Protein AF-J9AW23-F1 (afdb_monomer)

Radius of gyration: 24.31 Å; Cα contacts (8 Å, |Δi|>4): 38; chains: 1; bounding box: 34×24×77 Å

Nearest PDB structures (foldseek):
  7d4i-assembly1_SC  TM=6.224E-01  e=5.661E-03  Saccharomyces cerevisiae S288C
  7aju-assembly1_DA  TM=6.190E-01  e=3.763E-03  Saccharomyces cerevisiae S288C
  8rxh-assembly1_SA  TM=6.381E-01  e=2.209E-02  Leishmania major strain Friedlin
  6rm3-assembly1_SB0  TM=6.654E-01  e=1.702E-01  Vairimorpha necatrix

InterPro domains:
  IPR001593 Small ribosomal subunit protein eS1 [PF01015] (14-50)

Foldseek 3Di:
DDPPDDDPVDPPDDPPPPDPPQVQWDWDFQADPPVDPDGGPDIDIDGHDDDD

Solvent-accessible surface area (backbone atoms only — not comparable to full-atom values): 3754 Å² total; per-residue (Å²): 142,82,84,83,73,81,76,88,68,69,83,74,65,78,77,69,77,91,63,65,80,64,82,51,41,42,82,41,80,44,72,50,62,90,91,43,96,69,34,80,76,50,72,45,81,42,74,57,89,72,83,132

Structure (mmCIF, N/CA/C/O backbone):
data_AF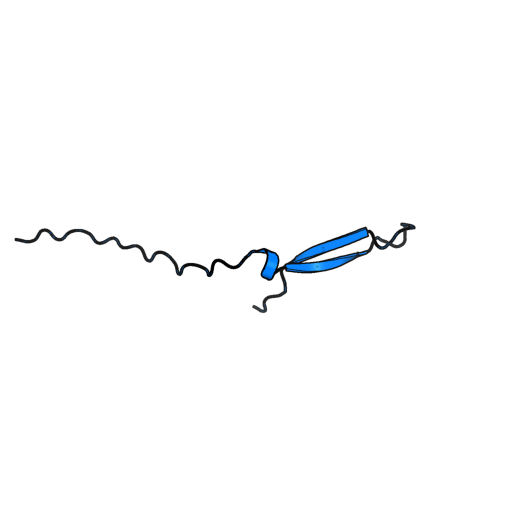-J9AW23-F1
#
_entry.id   AF-J9AW23-F1
#
loop_
_atom_site.group_PDB
_atom_site.id
_atom_site.type_symbol
_atom_site.label_atom_id
_atom_site.label_alt_id
_atom_site.label_comp_id
_atom_site.label_asym_id
_atom_site.label_entity_id
_atom_site.label_seq_id
_atom_site.pdbx_PDB_ins_code
_atom_site.Cartn_x
_atom_site.Cartn_y
_atom_site.Cartn_z
_atom_site.occupancy
_atom_site.B_iso_or_equiv
_atom_site.auth_seq_id
_atom_site.auth_comp_id
_atom_site.auth_asym_id
_atom_site.auth_atom_id
_atom_site.pdbx_PDB_model_num
ATOM 1 N N . MET A 1 1 ? 23.496 16.627 -59.451 1.00 53.38 1 MET A N 1
ATOM 2 C CA . MET A 1 1 ? 22.592 15.700 -58.739 1.00 53.38 1 MET A CA 1
ATOM 3 C C . MET A 1 1 ? 22.968 15.731 -57.265 1.00 53.38 1 MET A C 1
ATOM 5 O O . MET A 1 1 ? 24.035 15.251 -56.925 1.00 53.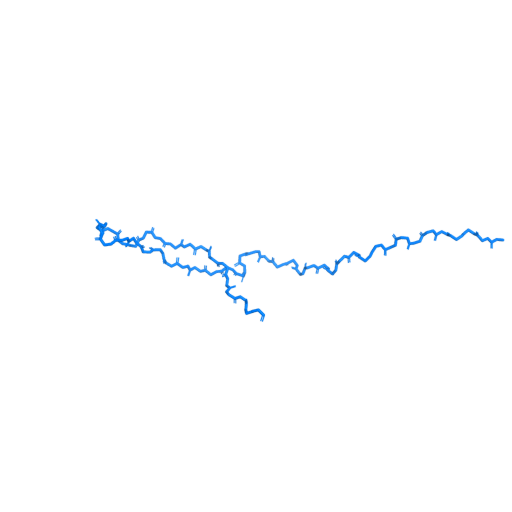38 1 MET A O 1
ATOM 9 N N . ALA A 1 2 ? 22.165 16.373 -56.417 1.00 43.81 2 ALA A N 1
ATOM 10 C CA . ALA A 1 2 ? 22.352 16.349 -54.965 1.00 43.81 2 ALA A CA 1
ATOM 11 C C . ALA A 1 2 ? 21.026 16.710 -54.282 1.00 43.81 2 ALA A C 1
ATOM 13 O O . ALA A 1 2 ? 20.837 17.807 -53.768 1.00 43.81 2 ALA A O 1
ATOM 14 N N . VAL A 1 3 ? 20.073 15.778 -54.317 1.00 47.41 3 VAL A N 1
ATOM 15 C CA . VAL A 1 3 ? 18.906 15.821 -53.431 1.00 47.41 3 VAL A CA 1
ATOM 16 C C . VAL A 1 3 ? 19.338 15.164 -52.121 1.00 47.41 3 VAL A C 1
ATOM 18 O O . VAL A 1 3 ? 19.178 13.959 -51.930 1.00 47.41 3 VAL A O 1
ATOM 21 N N . GLY A 1 4 ? 19.945 15.946 -51.230 1.00 49.38 4 GLY A N 1
ATOM 22 C CA . GLY A 1 4 ? 20.262 15.524 -49.866 1.00 49.38 4 GLY A CA 1
ATOM 23 C C . GLY A 1 4 ? 18.991 15.452 -49.021 1.00 49.38 4 GLY A C 1
ATOM 24 O O . GLY A 1 4 ? 18.703 16.355 -48.244 1.00 49.38 4 GLY A O 1
ATOM 25 N N . LYS A 1 5 ? 18.193 14.397 -49.220 1.00 60.19 5 LYS A N 1
ATOM 26 C CA . LYS A 1 5 ? 16.996 14.076 -48.429 1.00 60.19 5 LYS A CA 1
ATOM 27 C C . LYS A 1 5 ? 17.349 13.997 -46.936 1.00 60.19 5 LYS A C 1
ATOM 29 O O . LYS A 1 5 ? 18.149 13.159 -46.527 1.00 60.19 5 LYS A O 1
ATOM 34 N N . ASN A 1 6 ? 16.685 14.823 -46.125 1.00 60.03 6 ASN A N 1
ATOM 35 C CA . ASN A 1 6 ? 16.685 14.752 -44.664 1.00 60.03 6 ASN A CA 1
ATOM 36 C C . ASN A 1 6 ? 16.491 13.314 -44.158 1.00 60.03 6 ASN A C 1
ATOM 38 O O . ASN A 1 6 ? 15.462 12.691 -44.420 1.00 60.03 6 ASN A O 1
ATOM 42 N N . LYS A 1 7 ? 17.387 12.859 -43.281 1.00 52.31 7 LYS A N 1
ATOM 43 C CA . LYS A 1 7 ? 17.045 11.875 -42.249 1.00 52.31 7 LYS A CA 1
ATOM 44 C C . LYS A 1 7 ? 17.221 12.539 -40.886 1.00 52.31 7 LYS A C 1
ATOM 46 O O . LYS A 1 7 ? 18.145 12.239 -40.138 1.00 52.31 7 LYS A O 1
ATOM 51 N N . LYS A 1 8 ? 16.280 13.430 -40.536 1.00 58.31 8 LYS A N 1
ATOM 52 C CA . LYS A 1 8 ? 15.903 13.644 -39.128 1.00 58.31 8 LYS A CA 1
ATOM 53 C C . LYS A 1 8 ? 15.353 12.313 -38.614 1.00 58.31 8 LYS A C 1
ATOM 55 O O . LYS A 1 8 ? 14.148 12.109 -38.530 1.00 58.31 8 LYS A O 1
ATOM 60 N N . MET A 1 9 ? 16.241 11.365 -38.349 1.00 56.44 9 MET A N 1
ATOM 61 C CA . MET A 1 9 ? 15.900 10.112 -37.708 1.00 56.44 9 MET A CA 1
ATOM 62 C C . MET A 1 9 ? 16.212 10.331 -36.242 1.00 56.44 9 MET A C 1
ATOM 64 O O . MET A 1 9 ? 17.326 10.101 -35.777 1.00 56.44 9 MET A O 1
ATOM 68 N N . GLY A 1 10 ? 15.228 10.913 -35.552 1.00 58.44 10 GLY A N 1
ATOM 69 C CA . GLY A 1 10 ? 15.266 11.072 -34.111 1.00 58.44 10 GLY A CA 1
ATOM 70 C C . GLY A 1 10 ? 15.721 9.763 -33.485 1.00 58.44 10 GLY A C 1
ATOM 71 O O . GLY A 1 10 ? 15.274 8.687 -33.895 1.00 58.44 10 GLY A O 1
ATOM 72 N N . LYS A 1 11 ? 16.628 9.855 -32.509 1.00 58.12 11 LYS A N 1
ATOM 73 C CA . LYS A 1 11 ? 16.894 8.758 -31.582 1.00 58.12 11 LYS A CA 1
ATOM 74 C C . LYS A 1 11 ? 15.567 8.450 -30.895 1.00 58.12 11 LYS A C 1
ATOM 76 O O . LYS A 1 11 ? 15.232 9.042 -29.875 1.00 58.12 11 LYS A O 1
ATOM 81 N N . LYS A 1 12 ? 14.770 7.582 -31.522 1.00 55.78 12 LYS A N 1
ATOM 82 C CA . LYS A 1 12 ? 13.547 7.017 -30.974 1.00 55.78 12 LYS A CA 1
ATOM 83 C C . LYS A 1 12 ? 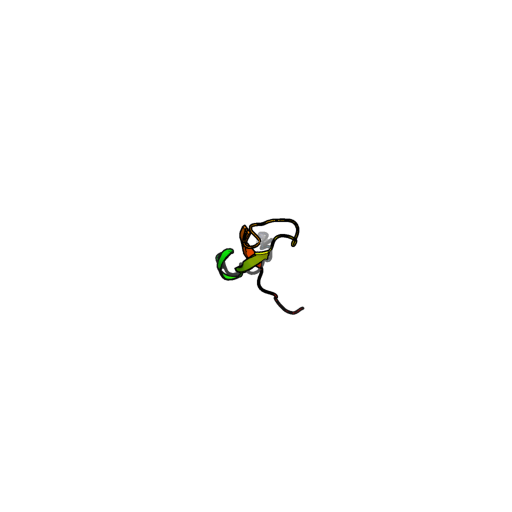14.031 6.251 -29.760 1.00 55.78 12 LYS A C 1
ATOM 85 O O . LYS A 1 12 ? 14.691 5.223 -29.908 1.00 55.78 12 LYS A O 1
ATOM 90 N N . GLY A 1 13 ? 13.850 6.894 -28.606 1.00 58.06 13 GLY A N 1
ATOM 91 C CA . GLY A 1 13 ? 14.414 6.494 -27.331 1.00 58.06 13 GLY A CA 1
ATOM 92 C C . GLY A 1 13 ? 14.278 4.997 -27.149 1.00 58.06 13 GLY A C 1
ATOM 93 O O . GLY A 1 13 ? 13.250 4.429 -27.530 1.00 58.06 13 GLY A O 1
ATOM 94 N N . ALA A 1 14 ? 15.349 4.390 -26.632 1.00 60.19 14 ALA A N 1
ATOM 95 C CA . ALA A 1 14 ? 15.420 2.986 -26.267 1.00 60.19 14 ALA A CA 1
ATOM 96 C C . ALA A 1 14 ? 14.037 2.527 -25.817 1.00 60.19 14 ALA A C 1
ATOM 98 O O . ALA A 1 14 ? 13.503 3.052 -24.837 1.00 60.19 14 ALA A O 1
ATOM 99 N N . LYS A 1 15 ? 13.422 1.648 -26.617 1.00 59.78 15 LYS A N 1
ATOM 100 C CA . LYS A 1 15 ? 12.091 1.105 -26.363 1.00 59.78 15 LYS A CA 1
ATOM 101 C C . LYS A 1 15 ? 12.167 0.541 -24.947 1.00 59.78 15 LYS A C 1
ATOM 103 O O . LYS A 1 15 ? 12.793 -0.500 -24.745 1.00 59.78 15 LYS A O 1
ATOM 108 N N . LYS A 1 16 ? 11.652 1.279 -23.951 1.00 64.44 16 LYS A N 1
ATOM 109 C CA . LYS A 1 16 ? 11.598 0.796 -22.570 1.00 64.44 16 LYS A CA 1
ATOM 110 C C . LYS A 1 16 ? 10.925 -0.561 -22.685 1.00 64.44 16 LYS A C 1
ATOM 112 O O . LYS A 1 16 ? 9.870 -0.635 -23.320 1.00 64.44 16 LYS A O 1
ATOM 117 N N . LYS A 1 17 ? 11.582 -1.625 -22.202 1.00 67.62 17 LYS A N 1
ATOM 118 C CA . LYS A 1 17 ? 11.002 -2.973 -22.227 1.00 67.62 17 LYS A CA 1
ATOM 119 C C . LYS A 1 17 ? 9.554 -2.821 -21.765 1.00 67.62 17 LYS A C 1
ATOM 121 O O . LYS A 1 17 ? 9.332 -2.217 -20.713 1.00 67.62 17 LYS A O 1
ATOM 126 N N . VAL A 1 18 ? 8.605 -3.254 -22.596 1.00 71.62 18 VAL A N 1
ATOM 127 C CA . VAL A 1 18 ? 7.183 -3.249 -22.244 1.00 71.62 18 VAL A CA 1
ATOM 128 C C . VAL A 1 18 ? 7.052 -4.316 -21.171 1.00 71.62 18 VAL A C 1
ATOM 130 O O . VAL A 1 18 ? 6.920 -5.498 -21.456 1.00 71.62 18 VAL A O 1
ATOM 133 N N . VAL A 1 19 ? 7.289 -3.892 -19.939 1.00 78.62 19 VAL A N 1
ATOM 134 C CA . VAL A 1 19 ? 7.178 -4.709 -18.746 1.00 78.62 19 VAL A CA 1
ATOM 135 C C . VAL A 1 19 ? 5.857 -4.320 -18.123 1.00 78.62 19 VAL A C 1
ATOM 137 O O . VAL A 1 19 ? 5.583 -3.128 -17.962 1.00 78.62 19 VAL A O 1
ATOM 140 N N . ASP A 1 20 ? 5.048 -5.322 -17.804 1.00 84.25 20 ASP A N 1
ATOM 141 C CA . ASP A 1 20 ? 3.768 -5.096 -17.159 1.00 84.25 20 ASP A CA 1
ATOM 142 C C . ASP A 1 20 ? 3.978 -4.342 -15.825 1.00 84.25 20 ASP A C 1
ATOM 144 O O . ASP A 1 20 ? 4.857 -4.714 -15.036 1.00 84.25 20 ASP A O 1
ATOM 148 N N . PRO A 1 21 ? 3.233 -3.254 -15.571 1.00 82.94 21 PRO A N 1
ATOM 149 C CA . PRO A 1 21 ? 3.448 -2.399 -14.409 1.00 82.94 21 PRO A CA 1
ATOM 150 C C . PRO A 1 21 ? 3.219 -3.100 -13.061 1.00 82.94 21 PRO A C 1
ATOM 152 O O . PRO A 1 21 ? 3.725 -2.604 -12.053 1.00 82.94 21 PRO A O 1
ATOM 155 N N . PHE A 1 22 ? 2.514 -4.235 -13.011 1.00 85.62 22 PHE A N 1
ATOM 156 C CA . PHE A 1 22 ? 2.311 -5.014 -11.787 1.00 85.62 22 PHE A CA 1
ATOM 157 C C . PHE A 1 22 ? 3.486 -5.925 -11.451 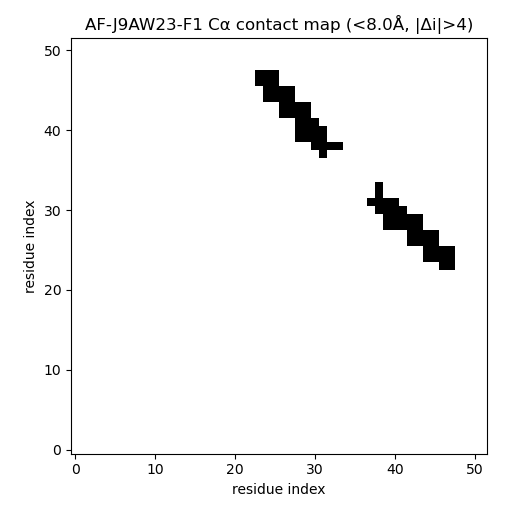1.00 85.62 22 PHE A C 1
ATOM 159 O O . PHE A 1 22 ? 3.707 -6.210 -10.281 1.00 85.62 22 PHE A O 1
ATOM 166 N N . THR A 1 23 ? 4.317 -6.301 -12.423 1.00 86.69 23 THR A N 1
ATOM 167 C CA . THR A 1 23 ? 5.513 -7.134 -12.168 1.00 86.69 23 THR A CA 1
ATOM 168 C C . THR A 1 23 ? 6.542 -6.482 -11.241 1.00 86.69 23 THR A C 1
ATOM 170 O O . THR A 1 23 ? 7.408 -7.157 -10.692 1.00 86.69 23 THR A O 1
ATOM 173 N N . ARG A 1 24 ? 6.476 -5.156 -11.079 1.00 87.31 24 ARG A N 1
ATOM 174 C CA . ARG A 1 24 ? 7.346 -4.377 -10.184 1.00 87.31 24 ARG A CA 1
ATOM 175 C C . ARG A 1 24 ? 6.667 -4.020 -8.865 1.00 87.31 24 ARG A C 1
ATOM 177 O O . ARG A 1 24 ? 7.257 -3.280 -8.080 1.00 87.31 24 ARG A O 1
ATOM 184 N N . LYS A 1 25 ? 5.424 -4.451 -8.666 1.00 91.88 25 LYS A N 1
ATOM 185 C CA . LYS A 1 25 ? 4.636 -4.157 -7.475 1.00 91.88 25 LYS A CA 1
ATOM 186 C C . LYS A 1 25 ? 4.678 -5.338 -6.517 1.00 91.88 25 LYS A C 1
ATOM 188 O O . LYS A 1 25 ? 4.715 -6.488 -6.938 1.00 91.88 25 LYS A O 1
ATOM 193 N N . GLU A 1 26 ? 4.648 -5.028 -5.235 1.00 91.38 26 GLU A N 1
ATOM 194 C CA . GLU A 1 26 ? 4.595 -5.979 -4.132 1.00 91.38 26 GLU A CA 1
ATOM 195 C C . GLU A 1 26 ? 3.426 -5.620 -3.216 1.00 91.38 26 GLU A C 1
ATOM 197 O O . GLU A 1 26 ? 2.972 -4.472 -3.186 1.00 91.38 26 GLU A O 1
ATOM 202 N N . TRP A 1 27 ? 2.918 -6.612 -2.486 1.00 93.38 27 TRP A N 1
ATOM 203 C CA . TRP A 1 27 ? 1.810 -6.428 -1.557 1.00 93.38 27 TRP A CA 1
ATOM 204 C C . TRP A 1 27 ? 2.319 -6.073 -0.162 1.00 93.38 27 TRP A C 1
ATOM 206 O O . TRP A 1 27 ? 3.112 -6.813 0.415 1.00 93.38 27 TRP A O 1
ATOM 216 N N . TYR A 1 28 ? 1.797 -4.987 0.397 1.00 93.00 28 TYR A N 1
ATOM 217 C CA . TYR A 1 28 ? 2.034 -4.558 1.772 1.00 93.00 28 TYR A CA 1
ATOM 218 C C . TYR A 1 28 ? 0.747 -4.644 2.582 1.00 93.00 28 TYR A C 1
ATOM 220 O O . TYR A 1 28 ? -0.307 -4.235 2.105 1.00 93.00 28 TYR A O 1
ATOM 228 N N . ASP A 1 29 ? 0.831 -5.147 3.812 1.00 93.06 29 ASP A N 1
ATOM 229 C CA . ASP A 1 29 ? -0.280 -5.114 4.761 1.00 93.06 29 ASP A CA 1
ATOM 230 C C . ASP A 1 29 ? -0.427 -3.720 5.374 1.00 93.06 29 ASP A C 1
ATOM 232 O O . ASP A 1 29 ? 0.520 -3.173 5.941 1.00 93.06 29 ASP A O 1
ATOM 236 N N . ILE A 1 30 ? -1.635 -3.164 5.308 1.00 93.44 30 ILE A N 1
ATOM 237 C CA . ILE A 1 30 ? -1.985 -1.932 6.010 1.00 93.44 30 ILE A CA 1
ATOM 238 C C . ILE A 1 30 ? -2.530 -2.291 7.387 1.00 93.44 30 ILE A C 1
ATOM 240 O O . ILE A 1 30 ? -3.530 -3.009 7.508 1.00 93.44 30 ILE A O 1
ATOM 244 N N . LYS A 1 31 ? -1.888 -1.733 8.419 1.00 94.38 31 LYS A N 1
ATOM 245 C CA . LYS A 1 31 ? -2.349 -1.816 9.803 1.00 94.38 31 LYS A CA 1
ATOM 246 C C . LYS A 1 31 ? -2.973 -0.507 10.276 1.00 94.38 31 LYS A C 1
ATOM 248 O O . LYS A 1 31 ? -2.386 0.560 10.107 1.00 94.38 31 LYS A O 1
ATOM 253 N N . ALA A 1 32 ? -4.150 -0.609 10.886 1.00 92.69 32 ALA A N 1
ATOM 254 C CA . ALA A 1 32 ? -4.823 0.500 11.548 1.00 92.69 32 ALA A CA 1
ATOM 255 C C . ALA A 1 32 ? -4.149 0.844 12.893 1.00 92.69 32 ALA A C 1
ATOM 257 O O . ALA A 1 32 ? -3.583 -0.045 13.536 1.00 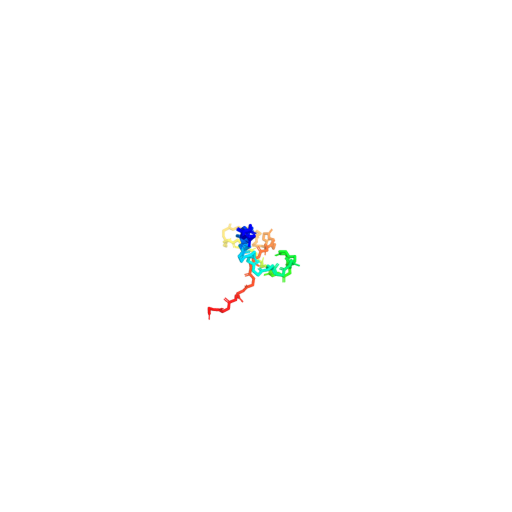92.69 32 ALA A O 1
ATOM 258 N N . PRO A 1 33 ? -4.265 2.099 13.366 1.00 94.94 33 PRO A N 1
ATOM 259 C CA . PRO A 1 33 ? -3.928 2.474 14.739 1.00 94.94 33 PRO A CA 1
ATOM 260 C C . PRO A 1 33 ? -4.678 1.644 15.793 1.00 94.94 33 PRO A C 1
ATOM 262 O O . PRO A 1 33 ? -5.787 1.168 15.553 1.00 94.94 33 PRO A O 1
ATOM 265 N N . SER A 1 34 ? -4.116 1.547 17.002 1.00 92.06 34 SER A N 1
ATOM 266 C CA . SER A 1 34 ? -4.663 0.741 18.111 1.00 92.06 34 SER A CA 1
ATOM 267 C C . SER A 1 34 ? -6.025 1.201 18.642 1.00 92.06 34 SER A C 1
ATOM 269 O O . SER A 1 34 ? -6.644 0.486 19.422 1.00 92.06 34 SER A O 1
ATOM 271 N N . MET A 1 35 ? -6.511 2.367 18.211 1.00 94.56 35 MET A N 1
ATOM 272 C CA . MET A 1 35 ? -7.851 2.867 18.533 1.00 94.56 35 MET A CA 1
ATOM 273 C C . MET A 1 35 ? -8.967 2.079 17.831 1.00 94.56 35 MET A C 1
ATOM 275 O O . MET A 1 35 ? -10.124 2.167 18.233 1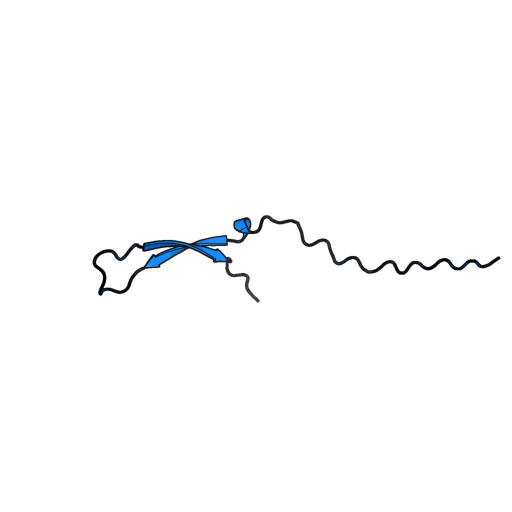.00 94.56 35 MET A O 1
ATOM 279 N N . PHE A 1 36 ? -8.640 1.324 16.778 1.00 91.94 36 PHE A N 1
ATOM 280 C CA . PHE A 1 36 ? -9.608 0.539 16.019 1.00 91.94 36 PHE A CA 1
ATOM 281 C C . PHE A 1 36 ? -9.601 -0.925 16.458 1.00 91.94 36 PHE A C 1
ATOM 283 O O . PHE A 1 36 ? -8.547 -1.533 16.641 1.00 91.94 36 PHE A O 1
ATOM 290 N N . ASN A 1 37 ? -10.798 -1.508 16.560 1.00 90.12 37 ASN A N 1
ATOM 291 C CA . ASN A 1 37 ? -10.976 -2.906 16.956 1.00 90.12 37 ASN A CA 1
ATOM 292 C C . ASN A 1 37 ? -10.459 -3.886 15.880 1.00 90.12 37 ASN A C 1
ATOM 294 O O . ASN A 1 37 ? -9.956 -4.962 16.189 1.00 90.12 37 ASN A O 1
ATOM 298 N N . VAL A 1 38 ? -10.532 -3.494 14.601 1.00 91.69 38 VAL A N 1
ATOM 299 C CA . VAL A 1 38 ? -9.950 -4.236 13.473 1.00 91.69 38 VAL A CA 1
ATOM 300 C C . VAL A 1 38 ? -8.695 -3.514 12.996 1.00 91.69 38 VAL A C 1
ATOM 302 O O . VAL A 1 38 ? -8.770 -2.406 12.472 1.00 91.69 38 VAL A O 1
ATOM 305 N N . GLN A 1 39 ? -7.538 -4.159 13.155 1.00 92.62 39 GLN A N 1
ATOM 306 C CA . GLN A 1 39 ? -6.252 -3.590 12.739 1.00 92.62 39 GLN A CA 1
ATOM 307 C C . GLN A 1 39 ? -5.833 -4.003 11.331 1.00 92.62 39 GLN A C 1
ATOM 309 O O . GLN A 1 39 ? -5.089 -3.276 10.688 1.00 92.62 39 GLN A O 1
ATOM 314 N N . HIS A 1 40 ? -6.297 -5.145 10.830 1.00 90.69 40 HIS A N 1
ATOM 315 C CA . HIS A 1 40 ? -5.970 -5.607 9.483 1.00 90.69 40 HIS A CA 1
ATOM 316 C C . HIS A 1 40 ? -6.987 -5.047 8.487 1.00 90.69 40 HIS A C 1
ATOM 318 O O . HIS A 1 40 ? -8.084 -5.580 8.359 1.00 90.69 40 HIS A O 1
ATOM 324 N N . ILE A 1 41 ? -6.630 -3.957 7.803 1.00 90.00 41 ILE A N 1
ATOM 325 C CA . ILE A 1 41 ? -7.542 -3.257 6.880 1.00 90.00 41 ILE A CA 1
ATOM 326 C C . ILE A 1 41 ? -7.500 -3.893 5.485 1.00 90.00 41 ILE A C 1
ATOM 328 O O . ILE A 1 41 ? -8.511 -3.964 4.792 1.00 90.00 41 ILE A O 1
ATOM 332 N N . GLY A 1 42 ? -6.328 -4.369 5.066 1.00 93.50 42 GLY A N 1
ATOM 333 C CA . GLY A 1 42 ? -6.142 -5.001 3.765 1.00 93.50 42 GLY A CA 1
ATOM 334 C C . GLY A 1 42 ? -4.704 -4.913 3.275 1.00 93.50 42 GLY A C 1
ATOM 335 O O . GLY A 1 42 ? -3.809 -4.492 4.010 1.00 93.50 42 GLY A O 1
ATOM 336 N N . LYS A 1 43 ? -4.499 -5.305 2.015 1.00 94.31 43 LYS A N 1
ATOM 337 C CA . LYS A 1 43 ? -3.202 -5.245 1.336 1.00 94.31 43 LYS A CA 1
ATOM 338 C C . LYS A 1 43 ? -3.213 -4.189 0.235 1.00 94.31 43 LYS A C 1
ATOM 340 O O . LYS A 1 43 ? -4.198 -4.069 -0.490 1.00 94.31 43 LYS A O 1
ATOM 345 N N . THR A 1 44 ? -2.114 -3.462 0.068 1.00 92.69 44 THR A N 1
ATOM 346 C CA . THR A 1 44 ? -1.930 -2.501 -1.028 1.00 92.69 44 THR A CA 1
ATOM 347 C C . THR A 1 44 ? -0.692 -2.794 -1.849 1.00 92.69 44 THR A C 1
ATOM 349 O O . THR A 1 44 ? 0.292 -3.349 -1.368 1.00 92.69 44 THR A O 1
ATOM 352 N N . LEU A 1 45 ? -0.766 -2.428 -3.126 1.00 92.50 45 LEU A N 1
ATOM 353 C CA . LEU A 1 45 ? 0.317 -2.596 -4.080 1.00 92.50 45 LEU A CA 1
ATOM 354 C C . LEU A 1 45 ? 1.276 -1.406 -3.991 1.00 92.50 45 LEU A C 1
ATOM 356 O O . LEU A 1 45 ? 0.901 -0.279 -4.321 1.00 92.50 45 LEU A O 1
ATOM 360 N N . VAL A 1 46 ? 2.528 -1.659 -3.635 1.00 91.38 46 VAL A N 1
ATOM 361 C CA . VAL A 1 46 ? 3.598 -0.653 -3.599 1.00 91.38 46 VAL A CA 1
ATOM 362 C C . VAL A 1 46 ? 4.693 -1.059 -4.580 1.00 91.38 46 VAL A C 1
ATOM 364 O O . VAL A 1 46 ? 4.841 -2.233 -4.904 1.00 91.38 46 VAL A O 1
ATOM 367 N N . ASN A 1 47 ? 5.430 -0.095 -5.130 1.00 90.44 47 ASN A N 1
ATOM 368 C CA . ASN A 1 47 ? 6.555 -0.413 -6.008 1.00 90.44 47 ASN A CA 1
ATOM 369 C C . ASN A 1 47 ? 7.699 -1.028 -5.192 1.00 90.44 47 ASN A C 1
ATOM 371 O O . ASN A 1 47 ? 8.083 -0.470 -4.167 1.00 90.44 47 ASN A O 1
ATOM 375 N N . ARG A 1 48 ? 8.285 -2.119 -5.690 1.00 89.56 48 ARG A N 1
ATOM 376 C CA . ARG A 1 48 ? 9.493 -2.715 -5.116 1.00 89.56 48 ARG A CA 1
ATOM 377 C C . ARG A 1 48 ? 10.640 -1.709 -5.130 1.00 89.56 48 ARG A C 1
ATOM 379 O O . ARG A 1 48 ? 10.872 -1.058 -6.155 1.00 89.56 48 ARG A O 1
ATOM 386 N N . THR A 1 49 ? 11.382 -1.622 -4.030 1.00 87.06 49 THR A N 1
ATOM 387 C CA . THR A 1 49 ? 12.557 -0.754 -3.912 1.00 87.06 49 THR A CA 1
ATOM 388 C C . THR A 1 49 ? 13.574 -1.115 -4.993 1.00 87.06 49 THR A C 1
ATOM 390 O O . THR A 1 49 ? 14.027 -2.256 -5.090 1.00 87.06 49 THR A O 1
ATOM 393 N N . GLN A 1 50 ? 13.920 -0.149 -5.837 1.00 82.19 50 GLN A N 1
ATOM 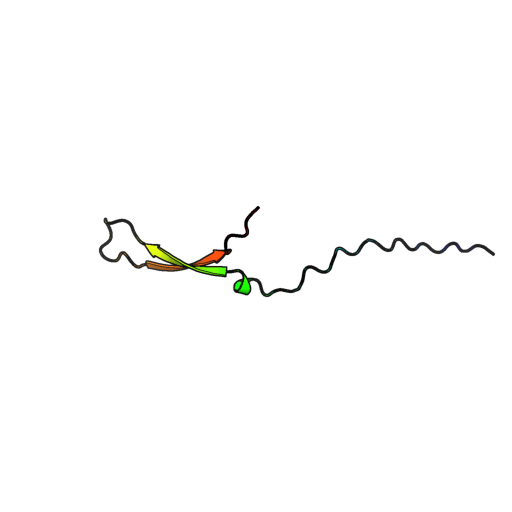394 C CA . GLN A 1 50 ? 15.062 -0.246 -6.740 1.00 82.19 50 GLN A CA 1
ATOM 395 C C . GLN A 1 50 ? 16.118 0.667 -6.137 1.00 82.19 50 GLN A C 1
ATOM 397 O O . GLN A 1 50 ? 15.859 1.859 -5.983 1.00 82.19 50 GLN A O 1
ATOM 402 N N . GLY A 1 51 ? 17.236 0.085 -5.692 1.00 84.31 51 GLY A N 1
ATOM 403 C CA . GLY A 1 51 ? 18.367 0.863 -5.188 1.00 84.31 51 GLY A CA 1
ATOM 404 C C . GLY A 1 51 ? 18.755 1.947 -6.194 1.00 84.31 51 GLY A C 1
ATOM 405 O O . GLY A 1 51 ? 18.574 1.760 -7.399 1.00 84.31 51 GLY A O 1
ATOM 406 N N . THR A 1 52 ? 19.209 3.086 -5.681 1.00 70.38 52 THR A N 1
ATO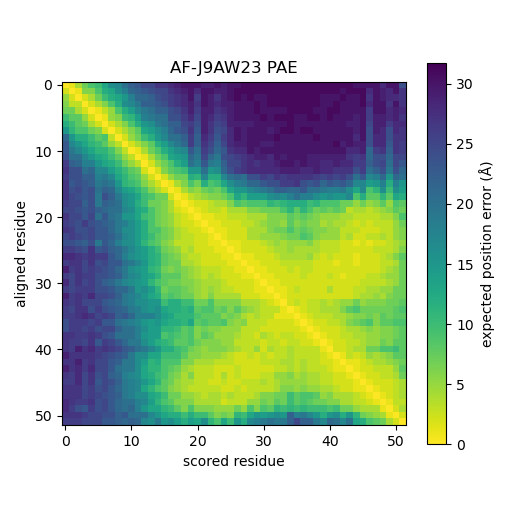M 407 C CA . THR A 1 52 ? 19.718 4.210 -6.478 1.00 70.38 52 THR A CA 1
ATOM 408 C C . THR A 1 52 ? 20.977 3.839 -7.236 1.00 70.38 52 THR A C 1
ATOM 410 O O . THR A 1 52 ? 21.841 3.189 -6.603 1.00 70.38 52 THR A O 1
#

pLDDT: mean 78.48, std 16.29, range [43.81, 94.94]

Mean predicted aligned error: 13.48 Å

Secondary structure (DSSP, 8-state):
--------------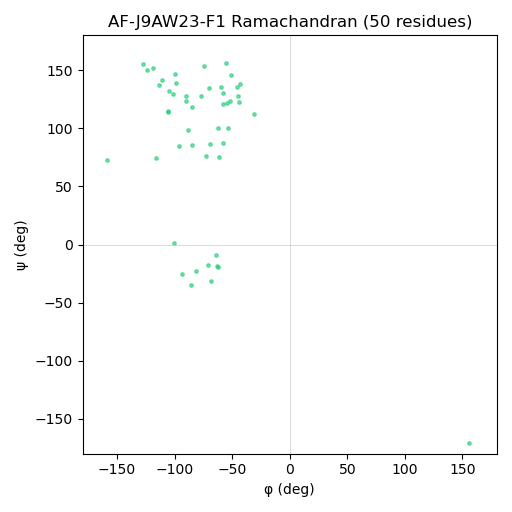------TTTTEEEEEEE--TTSS--EEEEEEEEPP---

Organism: Wuchereria bancrofti (NCBI:txid6293)

Sequence (52 aa):
MAVGKNKKMGKKGAKKKVVDPFTRKEWYDIKAPSMFNVQHIGKTLVNRTQGT